Protein 5TOG (pdb70)

Secondary structure (DSSP, 8-state):
--EEEEEE-TTS-EEEEEE-TT-BHHHHHHHHHHHH---GGGEEEEETTEEPPTT-BTTTTTPPTT-EEEEEE--

Solvent-accessible surface area: 4701 Å² total; per-residue (Å²): 98,81,26,58,0,53,2,86,42,211,102,51,133,65,83,58,10,102,2,72,55,82,9,39,0,71,62,0,8,40,53,2,77,134,100,54,56,39,44,52,108,57,7,51,2,56,53,82,79,115,146,4,94,82,52,100,28,0,62,78,22,110,10,118,150,84,23,60,0,82,5,54,137,87,187

Structure (mmCIF, N/CA/C/O backbone):
data_5TOG
#
_entry.id   5TOG
#
_cell.length_a   43.920
_cell.length_b   43.920
_cell.length_c   55.440
_cell.angle_alpha   90.000
_cell.angle_beta   90.000
_cell.angle_gamma   120.000
#
_symmetry.space_group_name_H-M   'P 31 2 1'
#
loop_
_entity.id
_entity.type
_entity.pdbx_description
1 polymer Polyubiquitin-B
2 non-polymer 'SULFATE ION'
3 water water
#
loop_
_atom_site.group_PDB
_atom_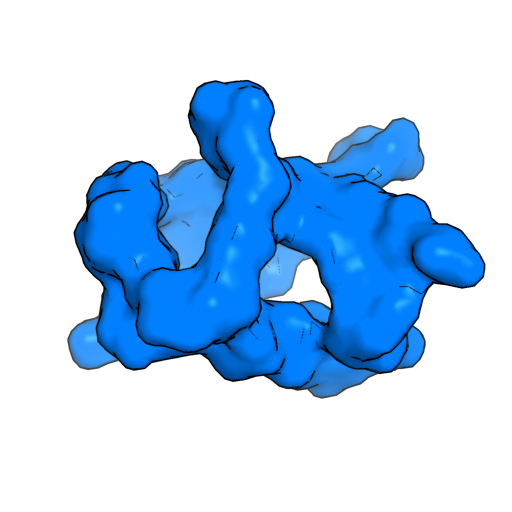site.id
_atom_site.type_symbol
_atom_site.label_atom_id
_atom_site.label_alt_id
_atom_site.label_comp_id
_atom_site.label_asym_id
_atom_site.label_entity_id
_atom_site.label_seq_id
_atom_site.pdbx_PDB_ins_code
_atom_site.Cartn_x
_atom_site.Cartn_y
_atom_site.Cartn_z
_atom_site.occupancy
_atom_site.B_iso_or_equiv
_atom_site.auth_seq_id
_atom_site.auth_comp_id
_atom_site.auth_asym_id
_atom_site.auth_atom_id
_atom_site.pdbx_PDB_model_num
ATOM 1 N N A GLY A 1 1 ? -5.185 0.158 -5.031 0.63 9.01 -1 GLY A N 1
ATOM 2 N N B GLY A 1 1 ? -4.551 0.065 -5.924 0.37 17.24 -1 GLY A N 1
ATOM 3 C CA A GLY A 1 1 ? -6.235 -0.777 -5.510 0.63 8.74 -1 GLY A CA 1
ATOM 4 C CA B GLY A 1 1 ? -5.814 -0.723 -5.926 0.37 14.83 -1 GLY A CA 1
ATOM 5 C C A GLY A 1 1 ? -5.834 -2.200 -5.229 0.63 7.19 -1 GLY A C 1
ATOM 6 C C B GLY A 1 1 ? -5.586 -2.164 -5.520 0.37 12.81 -1 GLY A C 1
ATOM 7 O O A GLY A 1 1 ? -4.874 -2.416 -4.515 0.63 8.68 -1 GLY A O 1
ATOM 8 O O B GLY A 1 1 ? -4.549 -2.487 -4.958 0.37 12.22 -1 GLY A O 1
ATOM 19 N N A SER A 1 2 ? -6.629 -3.139 -5.738 0.63 7.05 0 SER A N 1
ATOM 20 N N B SER A 1 2 ? -6.547 -3.027 -5.840 0.37 12.06 0 SER A N 1
ATOM 21 C CA A SER A 1 2 ? -6.421 -4.554 -5.516 0.63 6.85 0 SER A CA 1
ATOM 22 C CA B SER A 1 2 ? -6.461 -4.452 -5.571 0.37 10.31 0 SER A CA 1
ATOM 23 C C A SER A 1 2 ? -6.769 -5.324 -6.775 0.63 7.79 0 SER A C 1
ATOM 24 C C B SER A 1 2 ? -6.556 -5.231 -6.875 0.37 9.48 0 SER A C 1
ATOM 25 O O A SER A 1 2 ? -7.529 -4.864 -7.630 0.63 8.91 0 SER A O 1
ATOM 26 O O B SER A 1 2 ? -7.022 -4.729 -7.901 0.37 10.37 0 SER A O 1
ATOM 41 N N A MET A 1 3 ? -6.236 -6.540 -6.846 0.63 7.29 1 MET A N 1
ATOM 42 N N B MET A 1 3 ? -6.108 -6.480 -6.825 0.37 9.22 1 MET A N 1
ATOM 43 C CA A MET A 1 3 ? -6.531 -7.455 -7.923 0.63 6.56 1 MET A CA 1
ATOM 44 C CA B MET A 1 3 ? -6.259 -7.370 -7.958 0.37 8.06 1 MET A CA 1
ATOM 45 C C A MET A 1 3 ? -6.347 -8.866 -7.406 0.63 5.78 1 MET A C 1
ATOM 46 C C B MET A 1 3 ? -6.097 -8.800 -7.485 0.37 7.89 1 MET A C 1
ATOM 47 O O A MET A 1 3 ? -5.711 -9.092 -6.381 0.63 7.09 1 MET A O 1
ATOM 48 O O B MET A 1 3 ? -5.342 -9.081 -6.553 0.37 7.67 1 MET A O 1
ATOM 75 N N A GLN A 1 4 ? -6.909 -9.815 -8.139 0.63 5.81 2 GLN A N 1
ATOM 76 N N B GLN A 1 4 ? -6.783 -9.700 -8.171 0.37 6.94 2 GLN A N 1
ATOM 77 C CA A GLN A 1 4 ? -6.730 -11.230 -7.872 0.63 6.40 2 GLN A CA 1
ATOM 78 C CA B GLN A 1 4 ? -6.648 -11.122 -7.937 0.37 6.33 2 GLN A CA 1
ATOM 79 C C A GLN A 1 4 ? -5.665 -11.772 -8.813 0.63 6.51 2 GLN A C 1
ATOM 80 C C B GLN A 1 4 ? -5.515 -11.667 -8.795 0.37 5.33 2 GLN A C 1
ATOM 81 O O A GLN A 1 4 ? -5.736 -11.550 -10.022 0.63 7.11 2 GLN A O 1
ATOM 82 O O B GLN A 1 4 ? -5.392 -11.315 -9.969 0.37 6.49 2 GLN A O 1
ATOM 109 N N A ILE A 1 5 ? -4.718 -12.510 -8.255 0.63 6.16 3 ILE A N 1
ATOM 110 N N B ILE A 1 5 ? -4.704 -12.539 -8.202 0.37 5.06 3 ILE A N 1
ATOM 111 C CA A ILE A 1 5 ? -3.806 -13.353 -9.023 0.63 6.02 3 ILE A CA 1
ATOM 112 C CA B ILE A 1 5 ? -3.749 -13.373 -8.924 0.37 4.72 3 ILE A CA 1
ATOM 113 C C A ILE A 1 5 ? -3.913 -14.777 -8.498 0.63 5.97 3 ILE A C 1
ATOM 114 C C B ILE A 1 5 ? -4.005 -14.825 -8.535 0.37 4.57 3 ILE A C 1
ATOM 115 O O A ILE A 1 5 ? -4.638 -15.054 -7.531 0.63 6.71 3 ILE A O 1
ATOM 116 O O B ILE A 1 5 ? -4.899 -15.135 -7.749 0.37 4.59 3 ILE A O 1
ATOM 147 N N A PHE A 1 6 ? -3.159 -15.677 -9.117 0.63 6.03 4 PHE A N 1
ATOM 148 N N B PHE A 1 6 ? -3.214 -15.717 -9.104 0.37 5.05 4 PHE A N 1
ATOM 149 C CA A PHE A 1 6 ? -3.176 -17.096 -8.802 0.63 5.73 4 PHE A CA 1
ATOM 150 C CA B PHE A 1 6 ? -3.199 -17.104 -8.678 0.37 5.43 4 PHE A CA 1
ATOM 151 C C A PHE A 1 6 ? -1.772 -17.560 -8.440 0.63 5.77 4 PHE A C 1
ATOM 152 C C B PHE A 1 6 ? -1.776 -17.487 -8.299 0.37 5.67 4 PHE A C 1
ATOM 153 O O A PHE A 1 6 ? -0.782 -17.097 -9.017 0.63 6.56 4 PHE A O 1
ATOM 154 O O B PHE A 1 6 ? -0.807 -16.858 -8.740 0.37 7.16 4 PHE A O 1
ATOM 187 N N A VAL A 1 7 ? -1.694 -18.536 -7.538 0.63 5.70 5 VAL A N 1
ATOM 188 N N B VAL A 1 7 ? -1.660 -18.500 -7.441 0.37 6.19 5 VAL A N 1
ATOM 189 C CA A VAL A 1 7 ? -0.438 -19.200 -7.197 0.63 5.67 5 VAL A CA 1
ATOM 190 C CA B VAL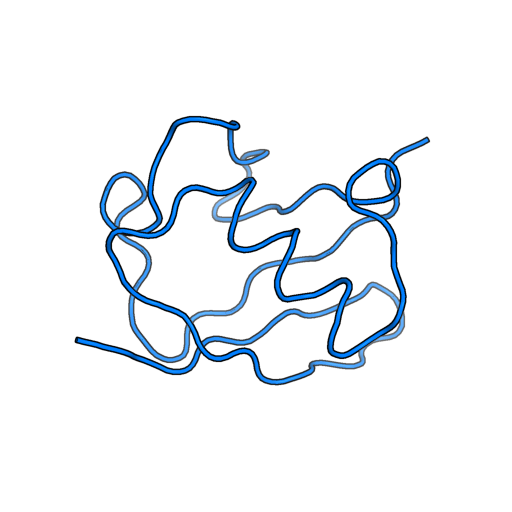 A 1 7 ? -0.382 -19.133 -7.133 0.37 6.48 5 VAL A CA 1
ATOM 191 C C A VAL A 1 7 ? -0.637 -20.691 -7.411 0.63 5.00 5 VAL A C 1
ATOM 192 C C B VAL A 1 7 ? -0.556 -20.632 -7.316 0.37 7.07 5 VAL A C 1
ATOM 193 O O A VAL A 1 7 ? -1.573 -21.274 -6.861 0.63 5.91 5 VAL A O 1
ATOM 194 O O B VAL A 1 7 ? -1.409 -21.244 -6.663 0.37 7.43 5 VAL A O 1
ATOM 219 N N A LYS A 1 8 ? 0.214 -21.280 -8.262 0.63 5.02 6 LYS A N 1
ATOM 220 N N B LYS A 1 8 ? 0.218 -21.205 -8.242 0.37 8.72 6 LYS A N 1
ATOM 221 C CA A LYS A 1 8 ? 0.128 -22.670 -8.665 0.63 5.24 6 LYS A CA 1
ATOM 222 C CA B LYS A 1 8 ? 0.141 -22.615 -8.582 0.37 9.08 6 LYS A CA 1
ATOM 223 C C A LYS A 1 8 ? 1.323 -23.433 -8.105 0.63 5.02 6 LYS A C 1
ATOM 224 C C B LYS A 1 8 ? 1.330 -23.353 -7.982 0.37 7.63 6 LYS A C 1
ATOM 225 O O A LYS A 1 8 ? 2.483 -23.076 -8.358 0.63 5.49 6 LYS A O 1
ATOM 226 O O B LYS A 1 8 ? 2.476 -22.893 -8.061 0.37 8.01 6 LYS A O 1
ATOM 263 N N A PHE A 1 9 ? 1.029 -24.509 -7.393 0.63 5.67 7 PHE A N 1
ATOM 264 N N B PHE A 1 9 ? 1.046 -24.502 -7.389 0.37 7.52 7 PHE A N 1
ATOM 265 C CA A PHE A 1 9 ? 2.026 -25.380 -6.777 0.63 6.81 7 PHE A CA 1
ATOM 266 C CA B PHE A 1 9 ? 2.051 -25.364 -6.782 0.37 7.84 7 PHE A CA 1
ATOM 267 C C A PHE A 1 9 ? 2.239 -26.634 -7.619 0.63 7.06 7 PHE A C 1
ATOM 268 C C B PHE A 1 9 ? 2.292 -26.579 -7.669 0.37 7.45 7 PHE A C 1
ATOM 269 O O A PHE A 1 9 ? 1.454 -26.956 -8.509 0.63 8.39 7 PHE A O 1
ATOM 270 O O B PHE A 1 9 ? 1.582 -26.814 -8.648 0.37 8.74 7 PHE A O 1
ATOM 303 N N . ARG A 1 10 ? 3.304 -27.367 -7.308 1.00 7.82 8 ARG A N 1
ATOM 304 C CA . ARG A 1 10 ? 3.720 -28.505 -8.137 1.00 8.53 8 ARG A CA 1
ATOM 305 C C . ARG A 1 10 ? 2.764 -29.681 -8.058 1.00 9.77 8 ARG A C 1
ATOM 306 O O . ARG A 1 10 ? 2.897 -30.615 -8.856 1.00 13.04 8 ARG A O 1
ATOM 328 N N . THR A 1 11 ? 1.823 -29.658 -7.128 1.00 10.12 9 THR A N 1
ATOM 329 C CA . THR A 1 11 ? 0.718 -30.589 -7.050 1.00 10.82 9 THR A CA 1
ATOM 330 C C . THR A 1 11 ? -0.321 -30.339 -8.106 1.00 10.62 9 THR A C 1
ATOM 331 O O . THR A 1 11 ? -1.262 -31.139 -8.216 1.00 12.93 9 THR A O 1
ATOM 342 N N A GLY A 1 12 ? -0.181 -29.290 -8.892 0.31 8.79 10 GLY A N 1
ATOM 343 N N B GLY A 1 12 ? -0.212 -29.225 -8.833 0.69 10.22 10 GLY A N 1
ATOM 344 C CA A GLY A 1 12 ? -1.187 -28.982 -9.870 0.31 9.01 10 GLY A CA 1
ATOM 345 C CA B GLY A 1 12 ? -1.240 -28.740 -9.732 0.69 11.89 10 GLY A CA 1
ATOM 346 C C A GLY A 1 12 ? -2.366 -28.224 -9.327 0.31 8.49 10 GLY A C 1
ATOM 347 C C B GLY A 1 12 ? -2.250 -27.818 -9.081 0.69 10.66 10 GLY A C 1
ATOM 348 O O A GLY A 1 12 ? -3.329 -28.038 -10.074 0.31 10.18 10 GLY A O 1
ATOM 349 O O B GLY A 1 12 ? -2.986 -27.113 -9.789 0.69 12.83 10 GLY A O 1
ATOM 356 N N A LYS A 1 13 ? -2.329 -27.808 -8.048 0.41 7.44 11 LYS A N 1
ATOM 357 N N B LYS A 1 13 ? -2.295 -27.782 -7.745 0.59 8.69 11 LYS A N 1
ATOM 358 C CA A LYS A 1 13 ? -3.389 -27.018 -7.440 0.41 7.02 11 LYS A CA 1
ATOM 359 C CA B LYS A 1 13 ? -3.305 -27.006 -7.049 0.59 8.66 11 LYS A CA 1
ATOM 360 C C A LYS A 1 13 ? -3.045 -25.544 -7.546 0.41 5.65 11 LYS A C 1
ATOM 361 C C B LYS A 1 13 ? -3.013 -25.528 -7.200 0.59 8.10 11 LYS A C 1
ATOM 362 O O A LYS A 1 13 ? -1.888 -25.150 -7.363 0.41 6.33 11 LYS A O 1
ATOM 363 O O B LYS A 1 13 ? -1.880 -25.079 -6.983 0.59 8.76 11 LYS A O 1
ATOM 400 N N A THR A 1 14 ? -4.055 -24.729 -7.875 0.27 4.93 12 THR A N 1
ATOM 401 N N B THR A 1 14 ? -4.046 -24.765 -7.560 0.73 7.60 12 THR A N 1
ATOM 402 C CA A THR A 1 14 ? -3.901 -23.286 -8.057 0.27 4.86 12 THR A CA 1
ATOM 403 C CA B THR A 1 14 ? -3.934 -23.347 -7.866 0.73 6.67 12 THR A CA 1
ATOM 404 C C A THR A 1 14 ? -4.867 -22.550 -7.141 0.27 5.08 12 THR A C 1
ATOM 405 C C B THR A 1 14 ? -4.912 -22.591 -6.995 0.73 6.06 12 THR A C 1
ATOM 406 O O A THR A 1 14 ? -6.084 -22.603 -7.345 0.27 6.14 12 THR A O 1
ATOM 407 O O B THR A 1 14 ? -6.101 -22.938 -6.940 0.73 7.19 12 THR A O 1
ATOM 428 N N A TYR A 1 15 ? -4.335 -21.819 -6.169 0.19 5.79 13 TYR A N 1
ATOM 429 N N B TYR A 1 15 ? -4.407 -21.564 -6.306 0.46 5.61 13 TYR A N 1
ATOM 430 N N C TYR A 1 15 ? -4.383 -21.671 -6.297 0.36 6.09 13 TYR A N 1
ATOM 431 C CA A TYR A 1 15 ? -5.163 -21.016 -5.284 0.19 6.57 13 TYR A CA 1
ATOM 432 C CA B TYR A 1 15 ? -5.158 -20.822 -5.309 0.46 5.61 13 TYR A CA 1
ATOM 433 C CA C TYR A 1 15 ? -5.123 -20.876 -5.333 0.36 6.14 13 TYR A CA 1
ATOM 434 C C A TYR A 1 15 ? -5.292 -19.593 -5.811 0.19 6.21 13 TYR A C 1
ATOM 435 C C B TYR A 1 15 ? -5.217 -19.349 -5.670 0.46 5.50 13 TYR A C 1
ATOM 436 C C C TYR A 1 15 ? -5.263 -19.431 -5.792 0.36 5.65 13 TYR A C 1
ATOM 437 O O A TYR A 1 15 ? -4.456 -19.111 -6.578 0.19 5.54 13 TYR A O 1
ATOM 438 O O B TYR A 1 15 ? -4.218 -18.757 -6.093 0.46 5.62 13 TYR A O 1
ATOM 439 O O C TYR A 1 15 ? -4.370 -18.868 -6.415 0.36 5.74 13 TYR A O 1
ATOM 490 N N A THR A 1 16 ? -6.363 -18.916 -5.393 0.31 6.88 14 THR A N 1
ATOM 491 N N B THR A 1 16 ? -6.392 -18.756 -5.454 0.69 5.37 14 THR A N 1
ATOM 492 C CA A THR A 1 16 ? -6.416 -17.482 -5.612 0.31 6.60 14 THR A CA 1
ATOM 493 C CA B THR A 1 16 ? -6.523 -17.311 -5.566 0.69 4.97 14 THR A CA 1
ATOM 494 C C A THR A 1 16 ? -5.580 -16.768 -4.560 0.31 5.93 14 THR A C 1
ATOM 495 C C B THR A 1 16 ? -5.713 -16.619 -4.473 0.69 5.12 14 THR A C 1
ATOM 496 O O A THR A 1 16 ? -5.223 -17.319 -3.514 0.31 6.43 14 THR A O 1
ATOM 497 O O B THR A 1 16 ? -5.554 -17.124 -3.357 0.69 5.87 14 THR A O 1
ATOM 518 N N A LEU A 1 17 ? -5.268 -15.519 -4.860 0.36 6.50 15 LEU A N 1
ATOM 519 N N B LEU A 1 17 ? -5.268 -15.411 -4.788 0.64 5.53 15 LEU A N 1
ATOM 520 C CA A LEU A 1 17 ? -4.586 -14.652 -3.923 0.36 7.26 15 LEU A CA 1
ATOM 521 C CA B LEU A 1 17 ? -4.606 -14.557 -3.816 0.64 5.69 15 LEU A CA 1
ATOM 522 C C A LEU A 1 17 ? -5.051 -13.241 -4.217 0.36 6.75 15 LEU A C 1
ATOM 523 C C B LEU A 1 17 ? -4.911 -13.113 -4.156 0.64 5.30 15 LEU A C 1
ATOM 524 O O A LEU A 1 17 ? -5.236 -12.877 -5.382 0.36 6.56 15 LEU A O 1
ATOM 525 O O B LEU A 1 17 ? -4.713 -12.681 -5.297 0.64 6.22 15 LEU A O 1
ATOM 556 N N A GLU A 1 18 ? -5.275 -12.469 -3.173 0.10 8.10 16 GLU A N 1
ATOM 557 N N B GLU A 1 18 ? -5.380 -12.379 -3.176 0.90 6.05 16 GLU A N 1
ATOM 558 C CA A GLU A 1 18 ? -5.658 -11.079 -3.322 0.10 9.33 16 GLU A CA 1
ATOM 559 C CA B GLU A 1 18 ? -5.770 -10.999 -3.368 0.90 5.74 16 GLU A CA 1
ATOM 560 C C A GLU A 1 18 ? -4.430 -10.240 -3.053 0.10 7.69 16 GLU A C 1
ATOM 561 C C B GLU A 1 18 ? -4.608 -10.087 -3.007 0.90 6.19 16 GLU A C 1
ATOM 562 O O A GLU A 1 18 ? -3.757 -10.436 -2.037 0.10 6.87 16 GLU A O 1
ATOM 563 O O B GLU A 1 18 ? -4.157 -10.084 -1.859 0.90 7.53 16 GLU A O 1
ATOM 586 N N . VAL A 1 19 ? -4.105 -9.348 -3.976 1.00 6.48 17 VAL A N 1
ATOM 587 C CA . VAL A 1 19 ? -2.897 -8.566 -3.858 1.00 6.72 17 VAL A CA 1
ATOM 588 C C . VAL A 1 19 ? -3.152 -7.136 -4.312 1.00 6.66 17 VAL A C 1
ATOM 589 O O . VAL A 1 19 ? -4.245 -6.773 -4.731 1.00 8.52 17 VAL A O 1
ATOM 603 N N . GLU A 1 20 ? -2.107 -6.334 -4.218 1.00 7.56 18 GLU A N 1
ATOM 604 C CA . GLU A 1 20 ? -2.104 -4.967 -4.688 1.00 7.55 18 GLU A CA 1
ATOM 605 C C . GLU A 1 20 ? -0.868 -4.789 -5.547 1.00 8.45 18 GLU A C 1
ATOM 606 O O . GLU A 1 20 ? 0.175 -5.361 -5.239 1.00 8.42 18 GLU A O 1
ATOM 618 N N A PRO A 1 21 ? -0.940 -3.994 -6.607 0.64 9.26 19 PRO A N 1
ATOM 619 N N B PRO A 1 21 ? -0.956 -4.019 -6.624 0.36 10.44 19 PRO A N 1
ATOM 620 C CA A PRO A 1 21 ? 0.259 -3.814 -7.438 0.64 10.66 19 PRO A CA 1
ATOM 621 C CA B PRO A 1 21 ? 0.177 -3.985 -7.555 0.36 11.51 19 PRO A CA 1
ATOM 622 C C A PRO A 1 21 ? 1.458 -3.285 -6.678 0.64 9.60 19 PRO A C 1
ATOM 623 C C B PRO A 1 21 ? 1.447 -3.433 -6.935 0.36 10.35 19 PRO A C 1
ATOM 624 O O A PRO A 1 21 ? 2.606 -3.618 -7.008 0.64 11.41 19 PRO A O 1
ATOM 625 O O B PRO A 1 21 ? 2.549 -3.793 -7.372 0.36 12.04 19 PRO A O 1
ATOM 646 N N A SER A 1 22 ? 1.220 -2.511 -5.631 0.53 8.94 20 SER A N 1
ATOM 647 N N B SER A 1 22 ? 1.333 -2.596 -5.904 0.32 9.46 20 SER A N 1
ATOM 648 N N C SER A 1 22 ? 1.502 -2.439 -5.790 0.15 10.50 20 SER A N 1
ATOM 649 C CA A SER A 1 22 ? 2.289 -1.944 -4.824 0.53 9.15 20 SER A CA 1
ATOM 650 C CA B SER A 1 22 ? 2.502 -2.047 -5.231 0.32 10.36 20 SER A CA 1
ATOM 651 C CA C SER A 1 22 ? 2.525 -1.852 -4.931 0.15 11.54 20 SER A CA 1
ATOM 652 C C A SER A 1 22 ? 2.902 -2.931 -3.841 0.53 8.28 20 SER A C 1
ATOM 653 C C B SER A 1 22 ? 3.046 -2.952 -4.134 0.32 9.69 20 SER A C 1
ATOM 654 C C C SER A 1 22 ? 2.795 -2.743 -3.723 0.15 11.31 20 SER A C 1
ATOM 655 O O A SER A 1 22 ? 3.857 -2.570 -3.135 0.53 9.11 20 SER A O 1
ATOM 656 O O B SER A 1 22 ? 4.074 -2.621 -3.531 0.32 10.40 20 SER A O 1
ATOM 657 O O C SER A 1 22 ? 3.550 -2.374 -2.819 0.15 10.97 20 SER A O 1
ATOM 678 N N A ASP A 1 23 ? 2.401 -4.153 -3.762 0.66 7.38 21 ASP A N 1
ATOM 679 N N B ASP A 1 23 ? 2.400 -4.075 -3.853 0.34 8.99 21 ASP A N 1
ATOM 680 C CA A ASP A 1 23 ? 2.934 -5.095 -2.798 0.66 6.91 21 ASP A CA 1
ATOM 681 C CA B ASP A 1 23 ? 2.912 -4.977 -2.832 0.34 7.44 21 ASP A CA 1
ATOM 682 C C A ASP A 1 23 ? 4.332 -5.546 -3.169 0.66 6.62 21 ASP A C 1
ATOM 683 C C B ASP A 1 23 ? 4.324 -5.440 -3.182 0.34 7.20 21 ASP A C 1
ATOM 684 O O A ASP A 1 23 ? 4.587 -6.002 -4.288 0.66 8.02 21 ASP A O 1
ATOM 685 O O B ASP A 1 23 ? 4.638 -5.682 -4.351 0.34 8.64 21 ASP A O 1
ATOM 702 N N A THR A 1 24 ? 5.203 -5.552 -2.179 0.45 7.03 22 THR A N 1
ATOM 703 N N B THR A 1 24 ? 5.175 -5.552 -2.153 0.55 6.95 22 THR A N 1
ATOM 704 C CA A THR A 1 24 ? 6.470 -6.221 -2.357 0.45 7.59 22 THR A CA 1
ATOM 705 C CA B THR A 1 24 ? 6.469 -6.217 -2.270 0.55 7.02 22 THR A CA 1
ATOM 706 C C A THR A 1 24 ? 6.256 -7.729 -2.387 0.45 7.14 22 THR A C 1
ATOM 707 C C B THR A 1 24 ? 6.287 -7.732 -2.304 0.55 6.83 22 THR A C 1
ATOM 708 O O A THR A 1 24 ? 5.222 -8.262 -1.980 0.45 7.75 22 THR A O 1
ATOM 709 O O B THR A 1 24 ? 5.328 -8.284 -1.772 0.55 6.77 22 THR A O 1
ATOM 730 N N . ILE A 1 25 ? 7.267 -8.423 -2.881 1.00 7.62 23 ILE A N 1
ATOM 731 C CA . ILE A 1 25 ? 7.225 -9.876 -2.923 1.00 7.06 23 ILE A CA 1
ATOM 732 C C . ILE A 1 25 ? 7.128 -10.453 -1.521 1.00 6.89 23 ILE A C 1
ATOM 733 O O . ILE A 1 25 ? 6.392 -11.419 -1.292 1.00 7.97 23 ILE A O 1
ATOM 750 N N A GLU A 1 26 ? 7.845 -9.876 -0.556 0.76 7.05 24 GLU A N 1
ATOM 751 N N B GLU A 1 26 ? 7.866 -9.874 -0.564 0.24 8.37 24 GLU A N 1
ATOM 752 C CA A GLU A 1 26 ? 7.744 -10.395 0.806 0.76 7.36 24 GLU A CA 1
ATOM 753 C CA B GLU A 1 26 ? 7.798 -10.337 0.820 0.24 10.15 24 GLU A CA 1
ATOM 754 C C A GLU A 1 26 ? 6.328 -10.241 1.363 0.76 6.90 24 GLU A C 1
ATOM 755 C C B GLU A 1 26 ? 6.404 -10.151 1.403 0.24 9.05 24 GLU A C 1
ATOM 756 O O A GLU A 1 26 ? 5.864 -11.108 2.124 0.76 8.53 24 GLU A O 1
ATOM 757 O O B GLU A 1 26 ? 5.997 -10.917 2.290 0.24 8.37 24 GLU A O 1
ATOM 780 N N A ASN A 1 27 ? 5.621 -9.161 0.999 0.54 5.21 25 ASN A N 1
ATOM 781 N N B ASN A 1 27 ? 5.668 -9.136 0.928 0.24 8.77 25 ASN A N 1
ATOM 782 N N C ASN A 1 27 ? 5.762 -9.262 1.215 0.22 10.83 25 ASN A N 1
ATOM 783 C CA A ASN A 1 27 ? 4.250 -9.013 1.464 0.54 5.37 25 ASN A CA 1
ATOM 784 C CA B ASN A 1 27 ? 4.282 -8.953 1.341 0.24 9.29 25 ASN A CA 1
ATOM 785 C CA C ASN A 1 27 ? 4.348 -9.018 1.463 0.22 10.82 25 ASN A CA 1
ATOM 786 C C A ASN A 1 27 ? 3.347 -10.076 0.850 0.54 5.25 25 ASN A C 1
ATOM 787 C C B ASN A 1 27 ? 3.381 -10.016 0.729 0.24 9.14 25 ASN A C 1
ATOM 788 C C C ASN A 1 27 ? 3.462 -10.079 0.804 0.22 10.65 25 ASN A C 1
ATOM 789 O O A ASN A 1 27 ? 2.492 -10.655 1.539 0.54 6.56 25 ASN A O 1
ATOM 790 O O B ASN A 1 27 ? 2.397 -10.425 1.356 0.24 9.35 25 ASN A O 1
ATOM 791 O O C ASN A 1 27 ? 2.676 -10.754 1.477 0.22 10.62 25 ASN A O 1
ATOM 821 N N A VAL A 1 28 ? 3.543 -10.366 -0.433 0.56 5.06 26 VAL A N 1
ATOM 822 N N B VAL A 1 28 ? 3.703 -10.481 -0.481 0.44 8.66 26 VAL A N 1
ATOM 823 C CA A VAL A 1 28 ? 2.793 -11.444 -1.058 0.56 6.20 26 VAL A CA 1
ATOM 824 C CA B VAL A 1 28 ? 2.933 -11.560 -1.087 0.44 6.81 26 VAL A CA 1
ATOM 825 C C A VAL A 1 28 ? 3.044 -12.768 -0.352 0.56 5.91 26 VAL A C 1
ATOM 826 C C B VAL A 1 28 ? 3.094 -12.849 -0.294 0.44 6.75 26 VAL A C 1
ATOM 827 O O A VAL A 1 28 ? 2.115 -13.54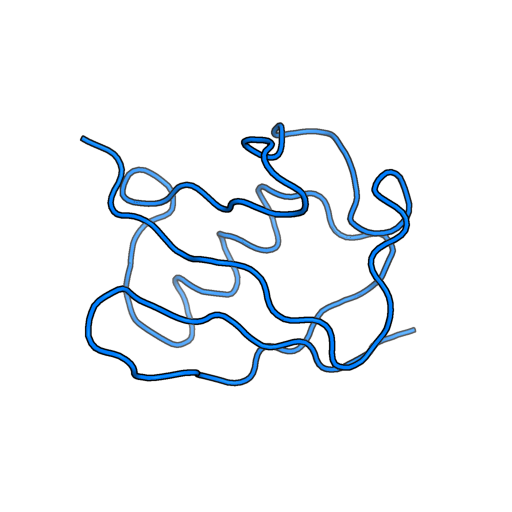2 -0.109 0.56 7.10 26 VAL A O 1
ATOM 828 O O B VAL A 1 28 ? 2.121 -13.567 -0.036 0.44 7.12 26 VAL A O 1
ATOM 853 N N A LYS A 1 29 ? 4.301 -13.042 0.004 0.54 6.16 27 LYS A N 1
ATOM 854 N N B LYS A 1 29 ? 4.325 -13.162 0.105 0.46 6.87 27 LYS A N 1
ATOM 855 C CA A LYS A 1 29 ? 4.591 -14.228 0.815 0.54 6.78 27 LYS A CA 1
ATOM 856 C CA B LYS A 1 29 ? 4.573 -14.396 0.844 0.46 6.39 27 LYS A CA 1
ATOM 857 C C A LYS A 1 29 ? 3.804 -14.204 2.123 0.54 6.76 27 LYS A C 1
ATOM 858 C C B LYS A 1 29 ? 3.793 -14.431 2.158 0.46 5.74 27 LYS A C 1
ATOM 859 O O A LYS A 1 29 ? 3.267 -15.234 2.557 0.54 6.65 27 LYS A O 1
ATOM 860 O O B LYS A 1 29 ? 3.338 -15.500 2.589 0.46 7.02 27 LYS A O 1
ATOM 897 N N A ALA A 1 30 ? 3.744 -13.032 2.770 0.56 7.05 28 ALA A N 1
ATOM 898 N N B ALA A 1 30 ? 3.634 -13.277 2.813 0.44 6.20 28 ALA A N 1
ATOM 899 C CA A ALA A 1 30 ? 2.991 -12.894 4.014 0.56 6.41 28 ALA A CA 1
ATOM 900 C CA B ALA A 1 30 ? 2.875 -13.250 4.059 0.44 5.56 28 ALA A CA 1
ATOM 901 C C A ALA A 1 30 ? 1.538 -13.285 3.812 0.56 6.84 28 ALA A C 1
ATOM 902 C C B ALA A 1 30 ? 1.400 -13.508 3.811 0.44 5.09 28 ALA A C 1
ATOM 903 O O A ALA A 1 30 ? 0.913 -13.883 4.696 0.56 7.40 28 ALA A O 1
ATOM 904 O O B ALA A 1 30 ? 0.724 -14.106 4.658 0.44 5.85 28 ALA A O 1
ATOM 917 N N A LYS A 1 31 ? 0.966 -12.911 2.665 0.30 6.64 29 LYS A N 1
ATOM 918 N N B LYS A 1 31 ? 0.868 -13.034 2.682 0.70 5.76 29 LYS A N 1
ATOM 919 C CA A LYS A 1 31 ? -0.425 -13.250 2.393 0.30 7.25 29 LYS A CA 1
ATOM 920 C CA B LYS A 1 31 ? -0.511 -13.359 2.361 0.70 5.71 29 LYS A CA 1
ATOM 921 C C A LYS A 1 31 ? -0.612 -14.755 2.234 0.30 7.01 29 LYS A C 1
ATOM 922 C C B LYS A 1 31 ? -0.690 -14.855 2.152 0.70 5.56 29 LYS A C 1
ATOM 923 O O A LYS A 1 31 ? -1.560 -15.328 2.785 0.30 7.15 29 LYS A O 1
ATOM 924 O O B LYS A 1 31 ? -1.737 -15.412 2.498 0.70 6.05 29 LYS A O 1
ATOM 961 N N A ILE A 1 32 ? 0.281 -15.414 1.487 0.50 7.25 30 ILE A N 1
ATOM 962 N N B ILE A 1 32 ? 0.317 -15.523 1.581 0.50 5.60 30 ILE A N 1
ATOM 963 C CA A ILE A 1 32 ? 0.209 -16.864 1.326 0.50 6.26 30 ILE A CA 1
ATOM 964 C CA B ILE A 1 32 ? 0.312 -16.978 1.450 0.50 6.43 30 ILE A CA 1
ATOM 965 C C A ILE A 1 32 ? 0.264 -17.567 2.684 0.50 5.98 30 ILE A C 1
ATOM 966 C C B ILE A 1 32 ? 0.417 -17.645 2.823 0.50 6.52 30 ILE A C 1
ATOM 967 O O A ILE A 1 32 ? -0.442 -18.551 2.916 0.50 6.50 30 ILE A O 1
ATOM 968 O O B ILE A 1 32 ? -0.172 -18.701 3.062 0.50 7.17 30 ILE A O 1
ATOM 999 N N A GLN A 1 33 ? 1.073 -17.050 3.613 0.53 6.10 31 GLN A N 1
ATOM 1000 N N B GLN A 1 33 ? 1.175 -17.047 3.745 0.47 6.55 31 GLN A N 1
ATOM 1001 C CA A GLN A 1 33 ? 1.132 -17.638 4.949 0.53 6.55 31 GLN A CA 1
ATOM 1002 C CA B GLN A 1 33 ? 1.196 -17.565 5.107 0.47 6.42 31 GLN A CA 1
ATOM 1003 C C A GLN A 1 33 ? -0.233 -17.632 5.616 0.53 5.69 31 GLN A C 1
ATOM 1004 C C B GLN A 1 33 ? -0.165 -17.435 5.760 0.47 6.45 31 GLN A C 1
ATOM 1005 O O A GLN A 1 33 ? -0.670 -18.647 6.174 0.53 6.75 31 GLN A O 1
ATOM 1006 O O B GLN A 1 33 ? -0.628 -18.362 6.437 0.47 6.33 31 GLN A O 1
ATOM 1033 N N A ASP A 1 34 ? -0.919 -16.485 5.598 0.51 5.74 32 ASP A N 1
ATOM 1034 N N B ASP A 1 34 ? -0.826 -16.290 5.582 0.49 5.78 32 ASP A N 1
ATOM 1035 C CA A ASP A 1 34 ? -2.244 -16.437 6.209 0.51 5.48 32 ASP A CA 1
ATOM 1036 C CA B ASP A 1 34 ? -2.146 -16.143 6.180 0.49 7.53 32 ASP A CA 1
ATOM 1037 C C A ASP A 1 34 ? -3.187 -17.458 5.581 0.51 5.26 32 ASP A C 1
ATOM 1038 C C B ASP A 1 34 ? -3.155 -17.121 5.582 0.49 7.70 32 ASP A C 1
ATOM 1039 O O A ASP A 1 34 ? -3.890 -18.200 6.284 0.51 6.02 32 ASP A O 1
ATOM 1040 O O B ASP A 1 34 ? -4.016 -17.645 6.299 0.49 9.04 32 ASP A O 1
ATOM 1057 N N A LYS A 1 35 ? -3.252 -17.494 4.251 0.53 4.91 33 LYS A N 1
ATOM 1058 N N B LYS A 1 35 ? -3.083 -17.375 4.271 0.47 7.93 33 LYS A N 1
ATOM 1059 C CA A LYS A 1 35 ? -4.238 -18.340 3.587 0.53 5.31 33 LYS A CA 1
ATOM 1060 C CA B LYS A 1 35 ? -4.063 -18.252 3.633 0.47 8.38 33 LYS A CA 1
ATOM 1061 C C A LYS A 1 35 ? -3.908 -19.818 3.730 0.53 5.46 33 LYS A C 1
ATOM 1062 C C B LYS A 1 35 ? -3.719 -19.719 3.842 0.47 8.16 33 LYS A C 1
ATOM 1063 O O A LYS A 1 35 ? -4.797 -20.629 4.008 0.53 6.02 33 LYS A O 1
ATOM 1064 O O B LYS A 1 35 ? -4.533 -20.481 4.371 0.47 9.15 33 LYS A O 1
ATOM 1101 N N A LEU A 1 36 ? -2.652 -20.196 3.485 0.60 6.00 34 LEU A N 1
ATOM 1102 N N B LEU A 1 36 ? -2.511 -20.130 3.439 0.40 9.60 34 LEU A N 1
ATOM 1103 C CA A LEU A 1 36 ? -2.260 -21.586 3.334 0.60 6.47 34 LEU A CA 1
ATOM 1104 C CA B LEU A 1 36 ? -2.116 -21.532 3.384 0.40 10.09 34 LEU A CA 1
ATOM 1105 C C A LEU A 1 36 ? -1.410 -22.112 4.482 0.60 6.21 34 LEU A C 1
ATOM 1106 C C B LEU A 1 36 ? -1.177 -21.951 4.504 0.40 10.60 34 LEU A C 1
ATOM 1107 O O A LEU A 1 36 ? -1.234 -23.332 4.599 0.60 8.09 34 LEU A O 1
ATOM 1108 O O B LEU A 1 36 ? -0.700 -23.099 4.498 0.40 11.24 34 LEU A O 1
ATOM 1139 N N A GLY A 1 37 ? -0.863 -21.240 5.328 0.56 5.39 35 GLY A N 1
ATOM 1140 N N B GLY A 1 37 ? -0.886 -21.064 5.453 0.44 10.09 35 GLY A N 1
ATOM 1141 C CA A GLY A 1 37 ? -0.032 -21.686 6.428 0.56 6.16 35 GLY A CA 1
ATOM 1142 C CA B GLY A 1 37 ? -0.057 -21.413 6.586 0.44 10.38 35 GLY A CA 1
ATOM 1143 C C A GLY A 1 37 ? 1.389 -22.031 6.057 0.56 6.45 35 GLY A C 1
ATOM 1144 C C B GLY A 1 37 ? 1.373 -21.753 6.252 0.44 9.67 35 GLY A C 1
ATOM 1145 O O A GLY A 1 37 ? 2.010 -22.834 6.743 0.56 9.09 35 GLY A O 1
ATOM 1146 O O B GLY A 1 37 ? 2.071 -22.295 7.106 0.44 10.23 35 GLY A O 1
ATOM 1153 N N A ILE A 1 38 ? 1.911 -21.453 4.981 0.57 7.69 36 ILE A N 1
ATOM 1154 N N B ILE A 1 38 ? 1.831 -21.442 5.047 0.43 9.05 36 ILE A N 1
ATOM 1155 C CA A ILE A 1 38 ? 3.279 -21.693 4.533 0.57 7.74 36 ILE A CA 1
ATOM 1156 C CA B ILE A 1 38 ? 3.210 -21.690 4.643 0.43 8.92 36 ILE A CA 1
ATOM 1157 C C A ILE A 1 38 ? 4.116 -20.494 4.970 0.57 7.87 36 ILE A C 1
ATOM 1158 C C B ILE A 1 38 ? 4.043 -20.482 5.060 0.43 8.81 36 ILE A C 1
ATOM 1159 O O A ILE A 1 38 ? 3.924 -19.396 4.430 0.57 8.01 36 ILE A O 1
ATOM 1160 O O B ILE A 1 38 ? 3.769 -19.369 4.595 0.43 9.65 36 ILE A O 1
ATOM 1191 N N . PRO A 1 39 ? 5.067 -20.653 5.890 1.00 9.11 37 PRO A N 1
ATOM 1192 C CA . PRO A 1 39 ? 5.854 -19.506 6.311 1.00 9.59 37 PRO A CA 1
ATOM 1193 C C . PRO A 1 39 ? 6.634 -18.922 5.150 1.00 8.84 37 PRO A C 1
ATOM 1194 O O . PRO A 1 39 ? 7.068 -19.652 4.241 1.00 9.22 37 PRO A O 1
ATOM 1205 N N A PRO A 1 40 ? 6.945 -17.623 5.209 0.38 9.33 38 PRO A N 1
ATOM 1206 N N B PRO A 1 40 ? 6.835 -17.598 5.137 0.62 9.26 38 PRO A N 1
ATOM 1207 C CA A PRO A 1 40 ? 7.745 -16.994 4.141 0.38 8.37 38 PRO A CA 1
ATOM 1208 C CA B PRO A 1 40 ? 7.581 -16.958 4.046 0.62 9.75 38 PRO A CA 1
ATOM 1209 C C A PRO A 1 40 ? 9.050 -17.710 3.862 0.38 7.55 38 PRO A C 1
ATOM 1210 C C B PRO A 1 40 ? 8.977 -17.485 3.832 0.62 10.71 38 PRO A C 1
ATOM 1211 O O A PRO A 1 40 ? 9.467 -17.808 2.699 0.38 8.02 38 PRO A O 1
ATOM 1212 O O B PRO A 1 40 ? 9.429 -17.511 2.686 0.62 11.87 38 PRO A O 1
ATOM 1233 N N A ASP A 1 41 ? 9.705 -18.232 4.897 0.42 7.12 39 ASP A N 1
ATOM 1234 N N B ASP A 1 41 ? 9.689 -17.887 4.877 0.58 11.49 39 ASP A N 1
ATOM 1235 C CA A ASP A 1 41 ? 11.020 -18.831 4.729 0.42 7.54 39 ASP A CA 1
ATOM 1236 C CA B ASP A 1 41 ? 11.037 -18.399 4.674 0.58 12.84 39 ASP A CA 1
ATOM 1237 C C A ASP A 1 41 ? 10.959 -20.215 4.099 0.42 7.38 39 ASP A C 1
ATOM 1238 C C B ASP A 1 41 ? 11.054 -19.787 4.040 0.58 12.32 39 ASP A C 1
ATOM 1239 O O A ASP A 1 41 ? 12.002 -20.827 3.843 0.42 9.29 39 ASP A O 1
ATOM 1240 O O B ASP A 1 41 ? 12.133 -20.276 3.686 0.58 13.91 39 ASP A O 1
ATOM 1257 N N A GLN A 1 42 ? 9.763 -20.680 3.778 0.50 7.44 40 GLN A N 1
ATOM 1258 N N B GLN A 1 42 ? 9.899 -20.406 3.833 0.50 11.26 40 GLN A N 1
ATOM 1259 C CA A GLN A 1 42 ? 9.568 -21.885 2.994 0.50 8.20 40 GLN A CA 1
ATOM 1260 C CA B GLN A 1 42 ? 9.811 -21.676 3.129 0.50 11.86 40 GLN A CA 1
ATOM 1261 C C A GLN A 1 42 ? 9.105 -21.585 1.574 0.50 6.70 40 GLN A C 1
ATOM 1262 C C B GLN A 1 42 ? 9.323 -21.523 1.695 0.50 10.36 40 GLN A C 1
ATOM 1263 O O A GLN A 1 42 ? 8.686 -22.509 0.877 0.50 8.00 40 GLN A O 1
ATOM 1264 O O B GLN A 1 42 ? 9.166 -22.534 1.001 0.50 11.21 40 GLN A O 1
ATOM 1291 N N A GLN A 1 43 ? 9.192 -20.337 1.119 0.53 6.89 41 GLN A N 1
ATOM 1292 N N B GLN A 1 43 ? 9.128 -20.297 1.224 0.47 9.92 41 GLN A N 1
ATOM 1293 C CA A GLN A 1 43 ? 8.619 -19.934 -0.159 0.53 6.32 41 GLN A CA 1
ATOM 1294 C CA B GLN A 1 43 ? 8.586 -20.047 -0.104 0.47 9.86 41 GLN A CA 1
ATOM 1295 C C A GLN A 1 43 ? 9.607 -19.255 -1.085 0.53 6.43 41 GLN A C 1
ATOM 1296 C C B GLN A 1 43 ? 9.613 -19.459 -1.060 0.47 9.37 41 GLN A C 1
ATOM 1297 O O A GLN A 1 43 ? 10.238 -18.269 -0.710 0.53 7.13 41 GLN A O 1
ATOM 1298 O O B GLN A 1 43 ? 10.480 -18.678 -0.677 0.47 9.47 41 GLN A O 1
ATOM 1325 N N A TRP A 1 44 ? 9.623 -19.699 -2.332 0.48 6.18 42 TRP A N 1
ATOM 1326 N N B TRP A 1 44 ? 9.460 -19.814 -2.326 0.52 8.87 42 TRP A N 1
ATOM 1327 C CA A TRP A 1 44 ? 9.999 -18.857 -3.451 0.48 7.17 42 TRP A CA 1
ATOM 1328 C CA B TRP A 1 44 ? 9.980 -19.041 -3.440 0.52 8.66 42 TRP A CA 1
ATOM 1329 C C A TRP A 1 44 ? 8.766 -18.616 -4.317 0.48 6.97 42 TRP A C 1
ATOM 1330 C C B TRP A 1 44 ? 8.822 -18.806 -4.403 0.52 7.97 42 TRP A C 1
ATOM 1331 O O A TRP A 1 44 ? 7.809 -19.391 -4.309 0.48 7.49 42 TRP A O 1
ATOM 1332 O O B TRP A 1 44 ? 8.050 -19.722 -4.674 0.52 8.00 42 TRP A O 1
ATOM 1373 N N A LEU A 1 45 ? 8.806 -17.514 -5.059 0.52 7.04 43 LEU A N 1
ATOM 1374 N N B LEU A 1 45 ? 8.730 -17.599 -4.946 0.48 7.45 43 LEU A N 1
ATOM 1375 C CA A LEU A 1 45 ? 7.778 -17.195 -6.041 0.52 6.28 43 LEU A CA 1
ATOM 1376 C CA B LEU A 1 45 ? 7.778 -17.285 -6.000 0.48 7.76 43 LEU A CA 1
ATOM 1377 C C A LEU A 1 45 ? 8.465 -16.923 -7.361 0.52 6.18 43 LEU A C 1
ATOM 1378 C C B LEU A 1 45 ? 8.543 -17.087 -7.297 0.48 6.37 43 LEU A C 1
ATOM 1379 O O A LEU A 1 45 ? 9.388 -16.107 -7.424 0.52 6.51 43 LEU A O 1
ATOM 1380 O O B LEU A 1 45 ? 9.617 -16.487 -7.302 0.48 6.98 43 LEU A O 1
ATOM 1411 N N A ILE A 1 46 ? 7.976 -17.567 -8.413 0.34 6.42 44 ILE A N 1
ATOM 1412 N N B ILE A 1 46 ? 8.018 -17.640 -8.379 0.38 6.61 44 ILE A N 1
ATOM 1413 N N C ILE A 1 46 ? 8.087 -17.699 -8.385 0.28 6.60 44 ILE A N 1
ATOM 1414 C CA A ILE A 1 46 ? 8.638 -17.599 -9.706 0.34 6.10 44 ILE A CA 1
ATOM 1415 C CA B ILE A 1 46 ? 8.645 -17.557 -9.688 0.38 6.43 44 ILE A CA 1
ATOM 1416 C CA C ILE A 1 46 ? 8.594 -17.686 -9.747 0.28 6.37 44 ILE A CA 1
ATOM 1417 C C A ILE A 1 46 ? 7.657 -17.117 -10.770 0.34 6.50 44 ILE A C 1
ATOM 1418 C C B ILE A 1 46 ? 7.619 -16.998 -10.666 0.38 6.50 44 ILE A C 1
ATOM 1419 C C C ILE A 1 46 ? 7.583 -17.075 -10.709 0.28 6.19 44 ILE A C 1
ATOM 1420 O O A ILE A 1 46 ? 6.514 -17.598 -10.835 0.34 6.53 44 ILE A O 1
ATOM 1421 O O B ILE A 1 46 ? 6.411 -17.208 -10.514 0.38 6.53 44 ILE A O 1
ATOM 1422 O O C ILE A 1 46 ? 6.409 -17.484 -10.737 0.28 5.96 44 ILE A O 1
ATOM 1467 N N A PHE A 1 47 ? 8.097 -16.146 -11.580 0.50 6.77 45 PHE A N 1
ATOM 1468 N N B PHE A 1 47 ? 8.091 -16.258 -11.659 0.50 6.66 45 PHE A N 1
ATOM 1469 C CA A PHE A 1 47 ? 7.330 -15.612 -12.698 0.50 6.12 45 PHE A CA 1
ATOM 1470 C CA B PHE A 1 47 ? 7.230 -15.836 -12.754 0.50 6.57 45 PHE A CA 1
ATOM 1471 C C A PHE A 1 47 ? 8.281 -15.310 -13.849 0.50 5.87 45 PHE A C 1
ATOM 1472 C C B PHE A 1 47 ? 8.132 -15.618 -13.950 0.50 6.11 45 PHE A C 1
ATOM 1473 O O A PHE A 1 47 ? 9.351 -14.733 -13.645 0.50 6.70 45 PHE A O 1
ATOM 1474 O O B PHE A 1 47 ? 9.221 -15.071 -13.807 0.50 6.17 45 PHE A O 1
ATOM 1507 N N A ALA A 1 48 ? 7.859 -15.671 -15.062 0.53 5.46 46 ALA A N 1
ATOM 1508 N N B ALA A 1 48 ? 7.707 -16.095 -15.110 0.47 7.94 46 ALA A N 1
ATOM 1509 C CA A ALA A 1 48 ? 8.609 -15.367 -16.277 0.53 6.01 46 ALA A CA 1
ATOM 1510 C CA B ALA A 1 48 ? 8.427 -15.858 -16.359 0.47 9.66 46 ALA A CA 1
ATOM 1511 C C A ALA A 1 48 ? 10.043 -15.884 -16.205 0.53 6.38 46 ALA A C 1
ATOM 1512 C C B ALA A 1 48 ? 9.883 -16.314 -16.289 0.47 9.60 46 ALA A C 1
ATOM 1513 O O A ALA A 1 48 ? 10.976 -15.233 -16.668 0.53 8.59 46 ALA A O 1
ATOM 1514 O O B ALA A 1 48 ? 10.749 -15.744 -16.966 0.47 10.24 46 ALA A O 1
ATOM 1527 N N A GLY A 1 49 ? 10.224 -17.075 -15.626 0.58 7.09 47 GLY A N 1
ATOM 1528 N N B GLY A 1 49 ? 10.157 -17.353 -15.490 0.42 8.59 47 GLY A N 1
ATOM 1529 C CA A GLY A 1 49 ? 11.534 -17.697 -15.617 0.58 7.23 47 GLY A CA 1
ATOM 1530 C CA B GLY A 1 49 ? 11.492 -17.910 -15.375 0.42 8.80 47 GLY A CA 1
ATOM 1531 C C A GLY A 1 49 ? 12.502 -17.108 -14.631 0.58 5.21 47 GLY A C 1
ATOM 1532 C C B GLY A 1 49 ? 12.423 -17.174 -14.444 0.42 7.94 47 GLY A C 1
ATOM 1533 O O A GLY A 1 49 ? 13.693 -17.416 -14.709 0.58 5.93 47 GLY A O 1
ATOM 1534 O O B GLY A 1 49 ? 13.616 -17.494 -14.415 0.42 8.57 47 GLY A O 1
ATOM 1541 N N A LYS A 1 50 ? 12.027 -16.245 -13.734 0.44 5.60 48 LYS A N 1
ATOM 1542 N N B LYS A 1 50 ? 11.906 -16.229 -13.659 0.32 7.71 48 LYS A N 1
ATOM 1543 N N C LYS A 1 50 ? 11.984 -16.269 -13.728 0.25 7.00 48 LYS A N 1
ATOM 1544 C CA A LYS A 1 50 ? 12.847 -15.596 -12.733 0.44 7.02 48 LYS A CA 1
ATOM 1545 C CA B LYS A 1 50 ? 12.688 -15.392 -12.762 0.32 7.39 48 LYS A CA 1
ATOM 1546 C CA C LYS A 1 50 ? 12.738 -15.586 -12.691 0.25 7.50 48 LYS A CA 1
ATOM 1547 C C A LYS A 1 50 ? 12.324 -15.908 -11.346 0.44 6.12 48 LYS A C 1
ATOM 1548 C C B LYS A 1 50 ? 12.238 -15.651 -11.329 0.32 5.90 48 LYS A C 1
ATOM 1549 C C C LYS A 1 50 ? 12.251 -15.970 -11.307 0.25 6.49 48 LYS A C 1
ATOM 1550 O O A LYS A 1 50 ? 11.139 -16.168 -11.142 0.44 6.61 48 LYS A O 1
ATOM 1551 O O B LYS A 1 50 ? 11.037 -15.648 -11.053 0.32 6.58 48 LYS A O 1
ATOM 1552 O O C LYS A 1 50 ? 11.061 -15.986 -11.026 0.25 6.72 48 LYS A O 1
ATOM 1606 N N A ARG A 1 51 ? 13.251 -15.939 -10.400 0.52 6.84 49 ARG A N 1
ATOM 1607 N N B ARG A 1 51 ? 13.199 -15.867 -10.417 0.48 6.30 49 ARG A N 1
ATOM 1608 C CA A ARG A 1 51 ? 12.915 -15.928 -8.988 0.52 7.00 49 ARG A CA 1
ATOM 1609 C CA B ARG A 1 51 ? 12.924 -15.978 -8.982 0.48 6.77 49 ARG A CA 1
ATOM 1610 C C A ARG A 1 51 ? 12.649 -14.479 -8.615 0.52 7.11 49 ARG A C 1
ATOM 1611 C C B ARG A 1 51 ? 12.711 -14.577 -8.420 0.48 6.64 49 ARG A C 1
ATOM 1612 O O A ARG A 1 51 ? 13.469 -13.608 -8.871 0.52 8.18 49 ARG A O 1
ATOM 1613 O O B ARG A 1 51 ? 13.651 -13.772 -8.382 0.48 7.96 49 ARG A O 1
ATOM 1654 N N A LEU A 1 52 ? 11.488 -14.178 -8.100 0.67 6.60 50 LEU A N 1
ATOM 1655 N N B LEU A 1 52 ? 11.481 -14.305 -7.976 0.33 7.22 50 LEU A N 1
ATOM 1656 C CA A LEU A 1 52 ? 11.199 -12.791 -7.803 0.67 7.03 50 LEU A CA 1
ATOM 1657 C CA B LEU A 1 52 ? 11.044 -12.962 -7.605 0.33 6.94 50 LEU A CA 1
ATOM 1658 C C A LEU A 1 52 ? 11.942 -12.376 -6.545 0.67 8.52 50 LEU A C 1
ATOM 1659 C C B LEU A 1 52 ? 11.714 -12.505 -6.317 0.33 7.47 50 LEU A C 1
ATOM 1660 O O A LEU A 1 52 ? 12.127 -13.181 -5.625 0.67 9.84 50 LEU A O 1
ATOM 1661 O O B LEU A 1 52 ? 11.662 -13.202 -5.301 0.33 8.75 50 LEU A O 1
ATOM 1692 N N A GLU A 1 53 ? 12.430 -11.135 -6.544 0.56 9.14 51 GLU A N 1
ATOM 1693 N N B GLU A 1 53 ? 12.283 -11.297 -6.350 0.44 7.91 51 GLU A N 1
ATOM 1694 C CA A GLU A 1 53 ? 13.262 -10.590 -5.475 0.56 10.99 51 GLU A CA 1
ATOM 1695 C CA B GLU A 1 53 ? 13.175 -10.794 -5.309 0.44 10.10 51 GLU A CA 1
ATOM 1696 C C A GLU A 1 53 ? 12.432 -9.916 -4.392 0.56 10.07 51 GLU A C 1
ATOM 1697 C C B GLU A 1 53 ? 12.413 -9.949 -4.281 0.44 11.31 51 GLU A C 1
ATOM 1698 O O A GLU A 1 53 ? 11.483 -9.179 -4.686 0.56 11.57 51 GLU A O 1
ATOM 1699 O O B GLU A 1 53 ? 11.787 -8.944 -4.636 0.44 11.69 51 GLU A O 1
ATOM 1722 N N A ASP A 1 54 ? 12.823 -10.128 -3.136 0.70 10.93 52 ASP A N 1
ATOM 1723 N N B ASP A 1 54 ? 12.524 -10.336 -2.999 0.30 13.40 52 ASP A N 1
ATOM 1724 C CA A ASP A 1 54 ? 12.318 -9.290 -2.064 0.70 11.54 52 ASP A CA 1
ATOM 1725 C CA B ASP A 1 54 ? 11.654 -9.881 -1.902 0.30 15.25 52 ASP A CA 1
ATOM 1726 C C A ASP A 1 54 ? 12.722 -7.836 -2.308 0.70 10.99 52 ASP A C 1
ATOM 1727 C C B ASP A 1 54 ? 11.344 -8.386 -1.870 0.30 14.14 52 ASP A C 1
ATOM 1728 O O A ASP A 1 54 ? 13.818 -7.534 -2.821 0.70 12.84 52 ASP A O 1
ATOM 1729 O O B ASP A 1 54 ? 10.213 -7.978 -1.568 0.30 14.11 52 ASP A O 1
ATOM 1746 N N A GLY A 1 55 ? 11.834 -6.937 -1.906 0.72 9.73 53 GLY A N 1
ATOM 1747 N N B GLY A 1 55 ? 12.36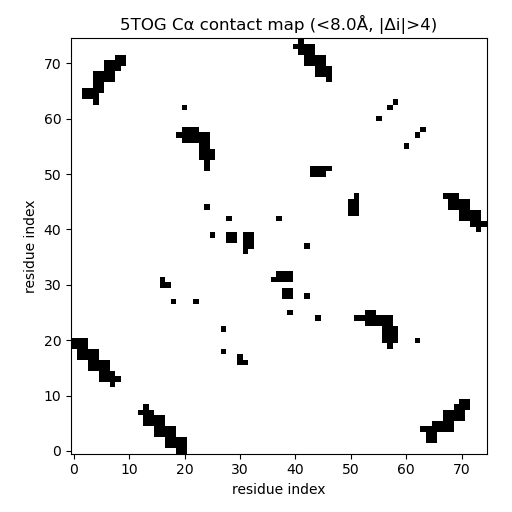9 -7.558 -2.057 0.28 12.76 53 GLY A N 1
ATOM 1748 C CA A GLY A 1 55 ? 11.990 -5.504 -2.065 0.72 9.96 53 GLY A CA 1
ATOM 1749 C CA B GLY A 1 55 ? 12.301 -6.117 -1.923 0.28 12.99 53 GLY A CA 1
ATOM 1750 C C A GLY A 1 55 ? 11.424 -4.940 -3.355 0.72 10.85 53 GLY A C 1
ATOM 1751 C C B GLY A 1 55 ? 11.860 -5.411 -3.183 0.28 12.64 53 GLY A C 1
ATOM 1752 O O A GLY A 1 55 ? 11.18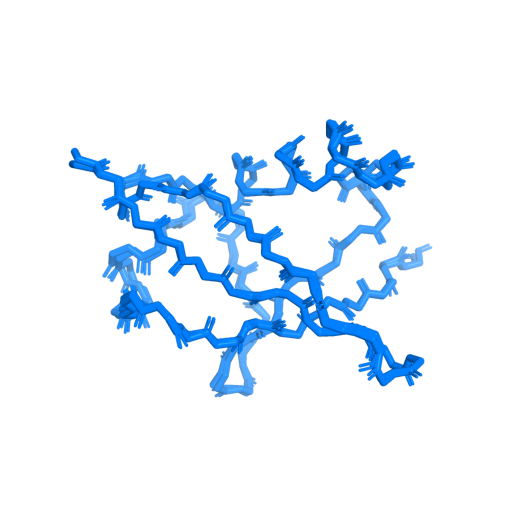8 -3.740 -3.429 0.72 15.26 53 GLY A O 1
ATOM 1753 O O B GLY A 1 55 ? 11.880 -4.176 -3.262 0.28 13.73 53 GLY A O 1
ATOM 1760 N N A ARG A 1 56 ? 11.195 -5.755 -4.367 0.59 9.05 54 ARG A N 1
ATOM 1761 N N B ARG A 1 56 ? 11.469 -6.173 -4.184 0.41 12.79 54 ARG A N 1
ATOM 1762 C CA A ARG A 1 56 ? 10.544 -5.329 -5.603 0.59 9.78 54 ARG A CA 1
ATOM 1763 C CA B ARG A 1 56 ? 10.813 -5.644 -5.362 0.41 11.01 54 ARG A CA 1
ATOM 1764 C C A ARG A 1 56 ? 9.045 -5.559 -5.499 0.59 8.41 54 ARG A C 1
ATOM 1765 C C B ARG A 1 56 ? 9.317 -5.830 -5.205 0.41 10.65 54 ARG A C 1
ATOM 1766 O O A ARG A 1 56 ? 8.593 -6.455 -4.786 0.59 9.49 54 ARG A O 1
ATOM 1767 O O B ARG A 1 56 ? 8.848 -6.508 -4.291 0.41 10.57 54 ARG A O 1
ATOM 1808 N N A THR A 1 57 ? 8.272 -4.777 -6.252 0.62 8.33 55 THR A N 1
ATOM 1809 N N B THR A 1 57 ? 8.574 -5.225 -6.118 0.38 10.80 55 THR A N 1
ATOM 1810 C CA A THR A 1 57 ? 6.824 -4.898 -6.234 0.62 8.22 55 THR A CA 1
ATOM 1811 C CA B THR A 1 57 ? 7.124 -5.244 -6.084 0.38 10.80 55 THR A CA 1
ATOM 1812 C C A THR A 1 57 ? 6.291 -5.691 -7.420 0.62 7.54 55 THR A C 1
ATOM 1813 C C B THR A 1 57 ? 6.578 -6.072 -7.234 0.38 9.60 55 THR A C 1
ATOM 1814 O O A THR A 1 57 ? 6.960 -5.878 -8.440 0.62 7.95 55 THR A O 1
ATOM 1815 O O B THR A 1 57 ? 7.288 -6.416 -8.177 0.38 10.04 55 THR A O 1
ATOM 183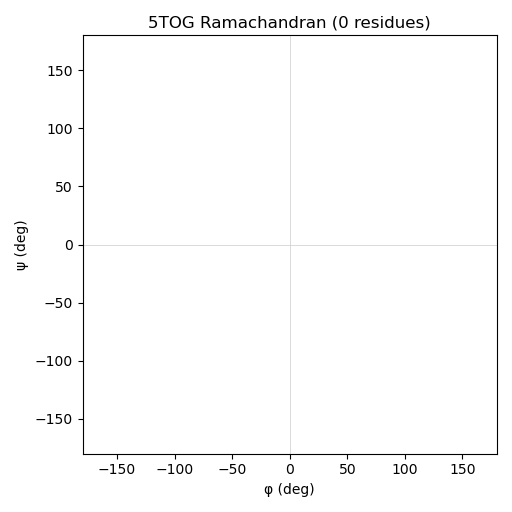6 N N A LEU A 1 58 ? 5.030 -6.106 -7.290 0.60 7.75 56 LEU A N 1
ATOM 1837 N N B LEU A 1 58 ? 5.292 -6.411 -7.141 0.40 9.59 56 LEU A N 1
ATOM 1838 C CA A LEU A 1 58 ? 4.353 -6.737 -8.413 0.60 7.55 56 LEU A CA 1
ATOM 1839 C CA B LEU A 1 58 ? 4.664 -7.087 -8.266 0.40 9.69 56 LEU A CA 1
ATOM 1840 C C A LEU A 1 58 ? 4.322 -5.808 -9.630 0.60 7.67 56 LEU A C 1
ATOM 1841 C C B LEU A 1 58 ? 4.736 -6.234 -9.531 0.40 10.51 56 LEU A C 1
ATOM 1842 O O A LEU A 1 58 ? 4.505 -6.244 -10.776 0.60 9.15 56 LEU A O 1
ATOM 1843 O O B LEU A 1 58 ? 4.951 -6.760 -10.635 0.40 10.01 56 LEU A O 1
ATOM 1874 N N A SER A 1 59 ? 4.089 -4.519 -9.402 0.55 7.63 57 SER A N 1
ATOM 1875 N N B SER A 1 59 ? 4.577 -4.916 -9.390 0.18 10.98 57 SER A N 1
ATOM 1876 N N C SER A 1 59 ? 4.600 -4.931 -9.380 0.27 14.30 57 SER A N 1
ATOM 1877 C CA A SER A 1 59 ? 4.076 -3.554 -10.493 0.55 8.32 57 SER A CA 1
ATOM 1878 C CA B SER A 1 59 ? 4.656 -4.028 -10.543 0.18 12.15 57 SER A CA 1
ATOM 1879 C CA C SER A 1 59 ? 4.566 -4.116 -10.586 0.27 15.12 57 SER A CA 1
ATOM 1880 C C A SER A 1 59 ? 5.432 -3.484 -11.189 0.55 8.97 57 SER A C 1
ATOM 1881 C C B SER A 1 59 ? 6.058 -3.955 -11.127 0.18 11.36 57 SER A C 1
ATOM 1882 C C C SER A 1 59 ? 5.952 -4.008 -11.219 0.27 14.91 57 SER A C 1
ATOM 1883 O O A SER A 1 59 ? 5.500 -3.390 -12.421 0.55 9.29 57 SER A O 1
ATOM 1884 O O B SER A 1 59 ? 6.202 -3.641 -12.312 0.18 10.97 57 SER A O 1
ATOM 1885 O O C SER A 1 59 ? 6.084 -3.966 -12.442 0.27 15.06 57 SER A O 1
ATOM 1906 N N A ASP A 1 60 ? 6.516 -3.570 -10.426 0.60 8.53 58 ASP A N 1
ATOM 1907 N N B ASP A 1 60 ? 7.095 -4.237 -10.333 0.40 11.42 58 ASP A N 1
ATOM 1908 C CA A ASP A 1 60 ? 7.851 -3.543 -11.015 0.60 9.24 58 ASP A CA 1
ATOM 1909 C CA B ASP A 1 60 ? 8.438 -4.278 -10.891 0.40 11.39 58 ASP A CA 1
ATOM 1910 C C A ASP A 1 60 ? 8.071 -4.708 -11.961 0.60 9.40 58 ASP A C 1
ATOM 1911 C C B ASP A 1 60 ? 8.581 -5.384 -11.915 0.40 10.82 58 ASP A C 1
ATOM 1912 O O A ASP A 1 60 ? 8.827 -4.582 -12.933 0.60 11.86 58 ASP A O 1
ATOM 1913 O O B ASP A 1 60 ? 9.481 -5.308 -12.747 0.40 12.07 58 ASP A O 1
ATOM 1930 N N A TYR A 1 61 ? 7.441 -5.844 -11.698 0.60 9.05 59 TYR A N 1
ATOM 1931 N N B TYR A 1 61 ? 7.718 -6.401 -11.864 0.40 9.91 59 TYR A N 1
ATOM 1932 C CA A TYR A 1 61 ? 7.549 -7.024 -12.539 0.60 9.19 59 TYR A CA 1
ATOM 1933 C CA B TYR A 1 61 ? 7.754 -7.545 -12.768 0.40 10.17 59 TYR A CA 1
ATOM 1934 C C A TYR A 1 61 ? 6.481 -7.056 -13.619 0.60 9.60 59 TYR A C 1
ATOM 1935 C C B TYR A 1 61 ? 6.619 -7.523 -13.782 0.40 11.55 59 TYR A C 1
ATOM 1936 O O A TYR A 1 61 ? 6.397 -8.033 -14.370 0.60 12.00 59 TYR A O 1
ATOM 1937 O O B TYR A 1 61 ? 6.452 -8.496 -14.531 0.40 12.40 59 TYR A O 1
ATOM 1972 N N A ASN A 1 62 ? 5.665 -6.008 -13.720 0.53 8.64 60 ASN A N 1
ATOM 1973 N N B ASN A 1 62 ? 5.836 -6.439 -13.823 0.47 11.39 60 ASN A N 1
ATOM 1974 C CA A ASN A 1 62 ? 4.610 -5.894 -14.712 0.53 10.90 60 ASN A CA 1
ATOM 1975 C CA B ASN A 1 62 ? 4.740 -6.290 -14.768 0.47 12.67 60 ASN A CA 1
ATOM 1976 C C A ASN A 1 62 ? 3.592 -7.014 -14.593 0.53 10.75 60 ASN A C 1
ATOM 1977 C C B ASN A 1 62 ? 3.739 -7.431 -14.640 0.47 11.97 60 ASN A C 1
ATOM 1978 O O A ASN A 1 62 ? 2.974 -7.395 -15.581 0.53 12.04 60 ASN A O 1
ATOM 1979 O O B ASN A 1 62 ? 3.272 -7.994 -15.630 0.47 13.53 60 ASN A O 1
ATOM 2000 N N A ILE A 1 63 ? 3.369 -7.516 -13.380 0.26 10.40 61 ILE A N 1
ATOM 2001 N N B ILE A 1 63 ? 3.398 -7.768 -13.404 0.48 10.74 61 ILE A N 1
ATOM 2002 N N C ILE A 1 63 ? 3.341 -7.496 -13.397 0.26 9.88 61 ILE A N 1
ATOM 2003 C CA A ILE A 1 63 ? 2.408 -8.596 -13.184 0.26 10.49 61 ILE A CA 1
ATOM 2004 C CA B ILE A 1 63 ? 2.456 -8.841 -13.125 0.48 9.67 61 ILE A CA 1
ATOM 2005 C CA C ILE A 1 63 ? 2.411 -8.598 -13.184 0.26 10.57 61 ILE A CA 1
ATOM 2006 C C A ILE A 1 63 ? 0.996 -8.049 -13.343 0.26 10.22 61 ILE A C 1
ATOM 2007 C C B ILE A 1 63 ? 1.067 -8.217 -13.061 0.48 10.22 61 ILE A C 1
ATOM 2008 C C C ILE A 1 63 ? 0.988 -8.101 -13.351 0.26 9.39 61 ILE A C 1
ATOM 2009 O O A ILE A 1 63 ? 0.620 -7.061 -12.700 0.26 11.60 61 ILE A O 1
ATOM 2010 O O B ILE A 1 63 ? 0.787 -7.378 -12.199 0.48 11.73 61 ILE A O 1
ATOM 2011 O O C ILE A 1 63 ? 0.644 -7.049 -12.822 0.26 11.09 61 ILE A O 1
ATOM 2056 N N A GLN A 1 64 ? 0.213 -8.700 -14.194 0.52 10.45 62 GLN A N 1
ATOM 2057 N N B GLN A 1 64 ? 0.212 -8.610 -13.990 0.48 11.32 62 GLN A N 1
ATOM 2058 C CA A GLN A 1 64 ? -1.141 -8.304 -14.541 0.52 10.50 62 GLN A CA 1
ATOM 2059 C CA B GLN A 1 64 ? -1.118 -8.045 -14.141 0.48 12.39 62 GLN A CA 1
ATOM 2060 C C A GLN A 1 64 ? -2.172 -9.077 -13.717 0.52 8.49 62 GLN A C 1
ATOM 2061 C C B GLN A 1 64 ? -2.151 -8.926 -13.445 0.48 10.53 62 GLN A C 1
ATOM 2062 O O A GLN A 1 64 ? -1.916 -10.183 -13.239 0.52 7.93 62 GLN A O 1
ATOM 2063 O O B GLN A 1 64 ? -1.864 -10.038 -12.996 0.48 11.00 62 GLN A O 1
ATOM 2090 N N A LYS A 1 65 ? -3.375 -8.520 -13.633 0.47 7.58 63 LYS A N 1
ATOM 2091 N N B LYS A 1 65 ? -3.373 -8.414 -13.371 0.53 9.77 63 LYS A N 1
ATOM 2092 C CA A LYS A 1 65 ? -4.438 -9.214 -12.921 0.47 7.11 63 LYS A CA 1
ATOM 2093 C CA B LYS A 1 65 ? -4.440 -9.166 -12.734 0.53 10.17 63 LYS A CA 1
ATOM 2094 C C A LYS A 1 65 ? -4.703 -10.569 -13.560 0.47 6.09 63 LYS A C 1
ATOM 2095 C C B LYS A 1 65 ? -4.651 -10.502 -13.437 0.53 9.06 63 LYS A C 1
ATOM 2096 O O A LYS A 1 65 ? -4.643 -10.734 -14.783 0.47 6.82 63 LYS A O 1
ATOM 2097 O O B LYS A 1 65 ? -4.461 -10.640 -14.650 0.53 10.22 63 LYS A O 1
ATOM 2134 N N A GLU A 1 66 ? -5.015 -11.544 -12.704 0.78 6.81 64 GLU A N 1
ATOM 2135 N N B GLU A 1 66 ? -5.046 -11.495 -12.636 0.22 8.39 64 GLU A N 1
ATOM 2136 C CA A GLU A 1 66 ? -5.330 -12.912 -13.106 0.78 7.18 64 GLU A CA 1
ATOM 2137 C CA B GLU A 1 66 ? -5.464 -12.810 -13.119 0.22 7.90 64 GLU A CA 1
ATOM 2138 C C A GLU A 1 66 ? -4.131 -13.641 -13.688 0.78 7.45 64 GLU A C 1
ATOM 2139 C C B GLU A 1 66 ? -4.318 -13.580 -13.771 0.22 7.91 64 GLU A C 1
ATOM 2140 O O A GLU A 1 66 ? -4.297 -14.703 -14.283 0.78 9.15 64 GLU A O 1
ATOM 2141 O O B GLU A 1 66 ? -4.536 -14.408 -14.657 0.22 9.08 64 GLU A O 1
ATOM 2164 N N A SER A 1 67 ? -2.927 -13.122 -13.474 0.44 6.45 65 SER A N 1
ATOM 2165 N N B SER A 1 67 ? -3.096 -13.343 -13.314 0.28 6.69 65 SER A N 1
ATOM 2166 N N C SER A 1 67 ? -2.731 -13.019 -13.367 0.28 7.57 65 SER A N 1
ATOM 2167 C CA A SER A 1 67 ? -1.714 -13.865 -13.775 0.44 6.57 65 SER A CA 1
ATOM 2168 C CA B SER A 1 67 ? -1.923 -14.046 -13.801 0.28 6.76 65 SER A CA 1
ATOM 2169 C CA C SER A 1 67 ? -1.516 -13.803 -13.587 0.28 7.54 65 SER A CA 1
ATOM 2170 C C A SER A 1 67 ? -1.537 -15.017 -12.786 0.44 6.16 65 SER A C 1
ATOM 2171 C C B SER A 1 67 ? -1.441 -15.038 -12.751 0.28 6.07 65 SER A C 1
ATOM 2172 C C C SER A 1 67 ? -1.503 -15.038 -12.689 0.28 6.59 65 SER A C 1
ATOM 2173 O O A SER A 1 67 ? -2.236 -15.123 -11.776 0.44 6.58 65 SER A O 1
ATOM 2174 O O B SER A 1 67 ? -1.700 -14.893 -11.553 0.28 6.13 65 SER A O 1
ATOM 2175 O O C SER A 1 67 ? -2.019 -15.001 -11.576 0.28 7.02 65 SER A O 1
ATOM 2194 N N A THR A 1 68 ? -0.567 -15.876 -13.085 0.51 6.82 66 THR A N 1
ATOM 2195 N N B THR A 1 68 ? -0.706 -16.034 -13.222 0.49 6.43 66 THR A N 1
ATOM 2196 C CA A THR A 1 68 ? -0.302 -17.067 -12.282 0.51 7.57 66 THR A CA 1
ATOM 2197 C CA B THR A 1 68 ? -0.279 -17.155 -12.396 0.49 6.31 66 THR A CA 1
ATOM 2198 C C A THR A 1 68 ? 1.178 -17.146 -11.920 0.51 8.07 66 THR A C 1
ATOM 2199 C C B THR A 1 68 ? 1.193 -17.023 -12.020 0.49 6.18 66 THR A C 1
ATOM 2200 O O A THR A 1 68 ? 2.022 -17.384 -12.787 0.51 9.52 66 THR A O 1
ATOM 2201 O O B THR A 1 68 ? 2.047 -16.838 -12.891 0.49 7.74 66 THR A O 1
ATOM 2222 N N A LEU A 1 69 ? 1.488 -16.969 -10.635 0.50 7.47 67 LEU A N 1
ATOM 2223 N N B LEU A 1 69 ? 1.482 -17.120 -10.718 0.23 6.12 67 LEU A N 1
ATOM 2224 N N C LEU A 1 69 ? 1.394 -17.221 -10.791 0.27 5.80 67 LEU A N 1
ATOM 2225 C CA A LEU A 1 69 ? 2.820 -17.241 -10.107 0.50 7.14 67 LEU A CA 1
ATOM 2226 C CA B LEU A 1 69 ? 2.844 -17.237 -10.211 0.23 6.57 67 LEU A CA 1
ATOM 2227 C CA C LEU A 1 69 ? 2.742 -17.374 -10.267 0.27 6.25 67 LEU A CA 1
ATOM 2228 C C A LEU A 1 69 ? 2.987 -18.745 -9.897 0.50 6.22 67 LEU A C 1
ATOM 2229 C C B LEU A 1 69 ? 3.062 -18.640 -9.665 0.23 6.52 67 LEU A C 1
ATOM 2230 C C C LEU A 1 69 ? 2.975 -18.813 -9.822 0.27 5.50 67 LEU A C 1
ATOM 2231 O O A LEU A 1 69 ? 2.016 -19.470 -9.735 0.50 6.97 67 LEU A O 1
ATOM 2232 O O B LEU A 1 69 ? 2.158 -19.253 -9.090 0.23 6.67 67 LEU A O 1
ATOM 2233 O O C LEU A 1 69 ? 2.071 -19.474 -9.309 0.27 5.58 67 LEU A O 1
ATOM 2278 N N A ARG A 1 70 ? 4.221 -19.230 -9.940 0.67 6.00 68 ARG A N 1
ATOM 2279 N N B ARG A 1 70 ? 4.296 -19.109 -9.795 0.33 6.85 68 ARG A N 1
ATOM 2280 C CA A ARG A 1 70 ? 4.537 -20.556 -9.416 0.67 6.18 68 ARG A CA 1
ATOM 2281 C CA B ARG A 1 70 ? 4.671 -20.470 -9.441 0.33 7.07 68 ARG A CA 1
ATOM 2282 C C A ARG A 1 70 ? 5.062 -20.411 -7.995 0.67 6.37 68 ARG A C 1
ATOM 2283 C C B ARG A 1 70 ? 5.249 -20.488 -8.034 0.33 6.97 68 ARG A C 1
ATOM 2284 O O A ARG A 1 70 ? 5.934 -19.583 -7.718 0.67 7.69 68 ARG A O 1
ATOM 2285 O O B ARG A 1 70 ? 6.307 -19.898 -7.777 0.33 6.49 68 ARG A O 1
ATOM 2326 N N A GLY A 1 71 ? 4.512 -21.212 -7.088 0.57 6.42 69 GLY A N 1
ATOM 2327 N N B GLY A 1 71 ? 4.562 -21.197 -7.141 0.43 7.67 69 GLY A N 1
ATOM 2328 C CA A GLY A 1 71 ? 5.005 -21.294 -5.733 0.57 7.47 69 GLY A CA 1
ATOM 2329 C CA B GLY A 1 71 ? 5.025 -21.377 -5.784 0.43 8.44 69 GLY A CA 1
ATOM 2330 C C A GLY A 1 71 ? 5.842 -22.550 -5.589 0.57 7.01 69 GLY A C 1
ATOM 2331 C C B GLY A 1 71 ? 5.967 -22.559 -5.701 0.43 9.23 69 GLY A C 1
ATOM 2332 O O A GLY A 1 71 ? 5.398 -23.646 -5.940 0.57 7.66 69 GLY A O 1
ATOM 2333 O O B GLY A 1 71 ? 5.692 -23.626 -6.258 0.43 9.28 69 GLY A O 1
ATOM 2340 N N A VAL A 1 72 ? 7.075 -22.366 -5.127 0.46 6.26 70 VAL A N 1
ATOM 2341 N N B VAL A 1 72 ? 7.094 -22.351 -5.027 0.54 9.47 70 VAL A N 1
ATOM 2342 C CA A VAL A 1 72 ? 8.026 -23.458 -4.940 0.46 6.34 70 VAL A CA 1
ATOM 2343 C CA B VAL A 1 72 ? 8.179 -23.325 -4.977 0.54 10.77 70 VAL A CA 1
ATOM 2344 C C A VAL A 1 72 ? 8.447 -23.484 -3.482 0.46 5.90 70 VAL A C 1
ATOM 2345 C C B VAL A 1 72 ? 8.720 -23.378 -3.557 0.54 10.27 70 VAL A C 1
ATOM 2346 O O A VAL A 1 72 ? 8.443 -22.460 -2.795 0.46 6.65 70 VAL A O 1
ATOM 2347 O O B VAL A 1 72 ? 8.844 -22.352 -2.884 0.54 10.96 70 VAL A O 1
ATOM 2372 N N A ARG A 1 73 ? 8.799 -24.674 -3.003 0.36 7.03 71 ARG A N 1
ATOM 2373 N N B ARG A 1 73 ? 9.083 -24.578 -3.114 0.17 10.49 71 ARG A N 1
ATOM 2374 N N C ARG A 1 73 ? 8.918 -24.539 -3.022 0.47 12.49 71 ARG A N 1
ATOM 2375 C CA A ARG A 1 73 ? 9.268 -24.848 -1.633 0.36 8.69 71 ARG A CA 1
ATOM 2376 C CA B ARG A 1 73 ? 9.458 -24.805 -1.723 0.17 10.41 71 ARG A CA 1
ATOM 2377 C CA C ARG A 1 73 ? 9.406 -24.704 -1.663 0.47 12.86 71 ARG A CA 1
ATOM 2378 C C A ARG A 1 73 ? 10.746 -24.487 -1.550 0.36 10.71 71 ARG A C 1
ATOM 2379 C C B ARG A 1 73 ? 10.926 -24.438 -1.523 0.17 9.62 71 ARG A C 1
ATOM 2380 C C C ARG A 1 73 ? 10.900 -24.358 -1.608 0.47 12.38 71 ARG A C 1
ATOM 2381 O O A ARG A 1 73 ? 11.602 -25.197 -2.090 0.36 11.38 71 ARG A O 1
ATOM 2382 O O B ARG A 1 73 ? 11.822 -25.095 -2.066 0.17 9.57 71 ARG A O 1
ATOM 2383 O O C ARG A 1 73 ? 11.709 -24.774 -2.448 0.47 13.92 71 ARG A O 1
ATOM 2443 N N A ARG A 1 74 ? 11.036 -23.434 -0.791 0.47 14.15 72 ARG A N 1
ATOM 2444 N N B ARG A 1 74 ? 11.167 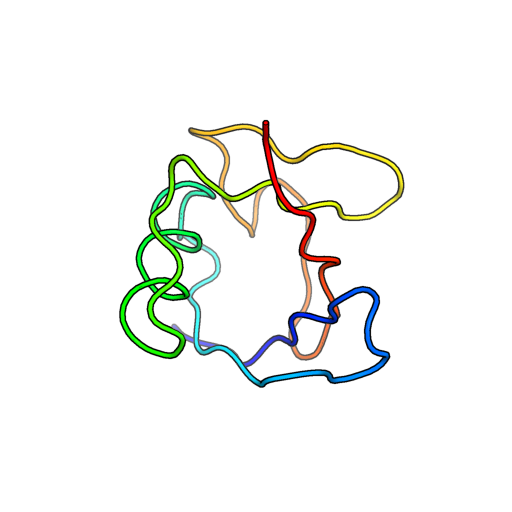-23.399 -0.720 0.53 9.43 72 ARG A N 1
ATOM 2445 C CA A ARG A 1 74 ? 12.406 -23.017 -0.542 0.47 16.04 72 ARG A CA 1
ATOM 2446 C CA B ARG A 1 74 ? 12.506 -22.966 -0.368 0.53 9.13 72 ARG A CA 1
ATOM 2447 C C A ARG A 1 74 ? 12.977 -23.998 0.484 0.47 17.23 72 ARG A C 1
ATOM 2448 C C B ARG A 1 74 ? 12.988 -23.870 0.744 0.53 11.20 72 ARG A C 1
ATOM 2449 O O A ARG A 1 74 ? 12.251 -24.503 1.341 0.47 18.50 72 ARG A O 1
ATOM 2450 O O B ARG A 1 74 ? 12.343 -23.980 1.788 0.53 12.25 72 ARG A O 1
ATOM 2491 N N A LEU A 1 75 ? 14.273 -24.270 0.387 0.51 17.15 73 LEU A N 1
ATOM 2492 N N B LEU A 1 75 ? 14.081 -24.563 0.496 0.49 14.77 73 LEU A N 1
ATOM 2493 C CA A LEU A 1 75 ? 14.949 -25.213 1.271 0.51 18.38 73 LEU A CA 1
ATOM 2494 C CA B LEU A 1 75 ? 14.642 -25.498 1.465 0.49 18.27 73 LEU A CA 1
ATOM 2495 C C A LEU A 1 75 ? 16.147 -24.552 1.920 0.51 19.58 73 LEU A C 1
ATOM 2496 C C B LEU A 1 75 ? 15.535 -24.796 2.485 0.49 21.30 73 LEU A C 1
ATOM 2497 O O A LEU A 1 75 ? 16.615 -23.523 1.445 0.51 20.43 73 LEU A O 1
ATOM 2498 O O B LEU A 1 75 ? 16.111 -25.429 3.370 0.49 23.14 73 LEU A O 1
#

B-factor: mean 11.05, std 4.84, range [4.57, 47.74]

Radius of gyration: 11.03 Å; Cα contacts (8 Å, |Δi|>4): 272; chains: 1; bounding box: 22×30×23 Å

InterPro domains:
  IPR000626 Ubiqui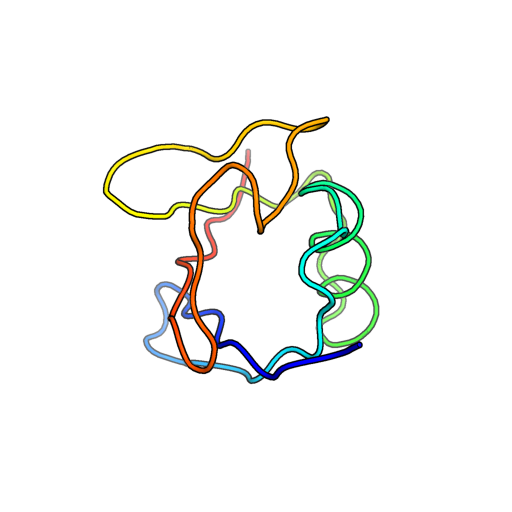tin-like domain [PF00240] (3-74)
  IPR000626 Ubiquitin-like domain [PF00240] (79-150)
  IPR000626 Ubiquitin-like domain [PF00240] (155-226)
  IPR000626 Ubiquitin-like domain [PS50053] (1-76)
  IPR000626 Ubiquitin-like domain [PS50053] (77-152)
  IPR000626 Ubiquitin-like domain [PS50053] (153-228)
  IPR000626 Ubiquitin-like domain [SM00213] (1-72)
  IPR000626 Ubiquitin-like domain [SM00213] (77-148)
  IPR000626 Ubiquitin-like domain [SM00213] (153-224)
  IPR019954 Ubiquitin conserved site [PS00299] (27-52)
  IPR019954 Ubiquitin conserved site [PS00299] (103-128)
  IPR019954 Ubiquitin conserved site [PS00299] (179-204)
  IPR019956 Ubiquitin domain [PR00348] (11-31)
  IPR019956 Ubiquitin domain [PR00348] (32-52)
  IPR019956 Ubiquitin domain [PR00348] (53-74)
  IPR029071 Ubiquitin-like domain superfamily [SSF54236] (1-76)
  IPR029071 Ubiquitin-like domain superfamily [SSF54236] (76-152)
  IPR029071 Ubiquitin-like domain superfamily [SSF54236] (152-228)
  IPR050158 Ubiquitin and ubiquitin-like [PTHR10666] (77-154)

Sequence (75 aa):
GGSSMMQQIIFFVVKKFFRTGGKKTTYYYTTLLEEVEPPSSSDDTTIEENNNVVKKAAKKIIQQDDKKLLGGIIPPPDDQQQQWWLLIIIFFAAGGKKKRRLLEEDDGGRRTTLLSSSDDYYNNIIIQQKKEESSSTTLLLRRGGVVRRRRRLL

GO terms:
  GO:0031398 positive regulation of protein ubiquitination (P, IDA)
  GO:1902527 positive regulation of protein monoubiquitination (P, IMP)
  GO:0043005 neuron projection (C, IDA)
  GO:0043025 neuronal cell body (C, IDA)
  GO:0005739 mitochondrion (C, IDA)
  GO:0043523 regulation of neuron apoptotic process (P, IDA)
  GO:1902255 positive regulation of intrinsic apoptotic signaling pathway by p53 class mediator (P, IDA)
  GO:0051881 regulation of mitochondrial membrane potential (P, IDA)
  GO:0047497 mitochondrion transport along microtubule (P, IDA)
  GO:0061136 regulation of proteasomal protein catabolic process (P, IDA)
  GO:0048812 neuron projection morphogenesis (P, IMP)
  GO:0005654 nucleoplasm (C, TAS)
  GO:0005741 mitochondrial outer membrane (C, TAS)
  GO:0005789 endoplasmic reticulum membrane (C, TAS)
  GO:0005829 cytosol (C, TAS)
  GO:0005886 plasma membrane (C, TAS)
  GO:0010008 endosome membrane (C, TAS)
  GO:0030666 endocytic vesicle membrane (C, TAS)
  GO:0005515 protein binding (F, IPI)
  GO:0005741 mitochondrial outer membrane (C, EXP)

Foldseek 3Di:
DKAWEWEAEPVRDIDIFIGDQPDFPLNSLVSCCVPVVDHSQQWWKDDPHDTGDRRDGNVVVPHDHHYYIYIDTDD

Organism: Homo sapiens (NCBI:txid9606)

Nearest PDB structures (foldseek):
  4hk2-assembly4_D  TM=9.929E-01  e=3.388E-15  Homo sapiens
  5tof-assembly1_A  TM=9.858E-01  e=6.425E-14  Homo sapiens
  4wzp-assembly8_H  TM=9.904E-01  e=5.558E-13  Homo sapiens
  7bbd-assembly1_B  TM=9.840E-01  e=7.708E-13  Homo sapiens
  7wfc-assembly1_B  TM=9.759E-01  e=7.220E-13  Homo sapiens